Protein AF-A0AA50SLH0-F1 (afdb_monomer)

Solvent-accessible surface area (backbone atoms only — not comparable to full-atom values): 4957 Å² total; per-residue (Å²): 113,68,70,61,52,54,51,51,53,52,52,52,51,53,54,52,47,53,53,50,46,52,53,51,48,56,48,28,54,51,29,36,76,75,72,46,78,77,58,90,80,79,81,62,75,92,40,72,80,51,49,62,56,52,50,49,54,51,53,51,50,54,52,48,43,55,50,53,53,50,51,50,54,54,49,52,52,53,52,53,51,56,64,71,79,106

Foldseek 3Di:
DVVVVVVVVLVVLVVVQVVLQVVLQVLLVLCVVLPHDRDDQDDDSVDPVCVVVSVVVSVVSVVVSVVSVVVVVVVVVVVVVVVVVD

Sequence (86 aa):
RTAAVARSVAHQRKRIAELLTNLLRDLAEIGAAVGGSELDFKLNVDTVGKLEEEFTVARLHISKMKSEVKNIVQRCHSLESANIDA

Secondary structure (DSSP, 8-state):
-HHHHHHHHHHHHHHHHHHHHHHHHHHHHHHHHTTPPP------TT-HHHHHHHHHHHHHHHHHHHHHHHHHHHHHHHHHHHHH--

Mean predicted aligned error: 8.54 Å

Radius of gyration: 19.29 Å; Cα contacts (8 Å, |Δi|>4): 34; chains: 1; bounding box: 51×16×57 Å

Structure (mmCIF, N/CA/C/O backbone):
data_AF-A0AA50SLH0-F1
#
_entry.id   AF-A0AA50SLH0-F1
#
loop_
_atom_site.group_PDB
_atom_site.id
_atom_site.type_symbol
_atom_site.label_atom_id
_atom_site.label_alt_id
_atom_site.label_comp_id
_atom_site.label_asym_id
_atom_site.label_entity_id
_atom_site.label_seq_id
_atom_site.pdbx_PDB_ins_code
_atom_site.Cartn_x
_atom_site.Cartn_y
_atom_site.Cartn_z
_atom_site.occupancy
_atom_site.B_iso_or_equiv
_atom_site.auth_seq_id
_atom_site.auth_comp_id
_atom_site.auth_asym_id
_atom_site.auth_atom_id
_atom_site.pdbx_PDB_model_num
ATOM 1 N N . ARG A 1 1 ? 30.395 -2.687 -23.726 1.00 64.06 1 ARG A N 1
ATOM 2 C CA . ARG A 1 1 ? 30.291 -2.336 -22.281 1.00 64.06 1 ARG A CA 1
ATOM 3 C C . ARG A 1 1 ? 28.973 -1.625 -21.952 1.00 64.06 1 ARG A C 1
ATOM 5 O O . ARG A 1 1 ? 28.260 -2.094 -21.079 1.00 64.06 1 ARG A O 1
ATOM 12 N N . THR A 1 2 ? 28.589 -0.586 -22.694 1.00 76.88 2 THR A N 1
ATOM 13 C CA . THR A 1 2 ? 27.320 0.165 -22.550 1.00 76.88 2 THR A CA 1
ATOM 14 C C . THR A 1 2 ? 26.045 -0.684 -22.679 1.00 76.88 2 THR A C 1
ATOM 16 O O . THR A 1 2 ? 25.169 -0.582 -21.829 1.00 76.88 2 THR A O 1
ATOM 19 N N . ALA A 1 3 ? 25.959 -1.596 -23.654 1.00 78.75 3 ALA A N 1
ATOM 20 C CA . ALA A 1 3 ? 24.773 -2.452 -23.832 1.00 78.75 3 ALA A CA 1
ATOM 21 C C . ALA A 1 3 ? 24.520 -3.433 -22.664 1.00 78.75 3 ALA A C 1
ATOM 23 O O . ALA A 1 3 ? 23.376 -3.717 -22.321 1.00 78.75 3 ALA A O 1
ATOM 24 N N . ALA A 1 4 ? 25.579 -3.941 -22.025 1.00 80.62 4 ALA A N 1
ATOM 25 C CA . ALA A 1 4 ? 25.455 -4.828 -20.866 1.00 80.62 4 ALA A CA 1
ATOM 26 C C . ALA A 1 4 ? 24.966 -4.068 -19.621 1.00 80.62 4 ALA A C 1
ATOM 28 O O . ALA A 1 4 ? 24.107 -4.566 -18.897 1.00 80.62 4 ALA A O 1
ATOM 29 N N . VAL A 1 5 ? 25.457 -2.840 -19.421 1.00 77.44 5 VAL A N 1
ATOM 30 C CA . VAL A 1 5 ? 24.992 -1.947 -18.349 1.00 77.44 5 VAL A CA 1
ATOM 31 C C . VAL A 1 5 ? 23.521 -1.580 -18.555 1.00 77.44 5 VAL A C 1
ATOM 33 O O . VAL A 1 5 ? 22.735 -1.720 -17.625 1.00 77.44 5 VAL A O 1
ATOM 36 N N . ALA A 1 6 ? 23.115 -1.211 -19.774 1.00 78.06 6 ALA A N 1
ATOM 37 C CA . ALA A 1 6 ? 21.719 -0.892 -20.085 1.00 78.06 6 ALA A CA 1
ATOM 38 C C . ALA A 1 6 ? 20.766 -2.074 -19.819 1.00 78.06 6 ALA A C 1
ATOM 40 O O . ALA A 1 6 ? 19.715 -1.892 -19.207 1.00 78.06 6 ALA A O 1
ATOM 41 N N 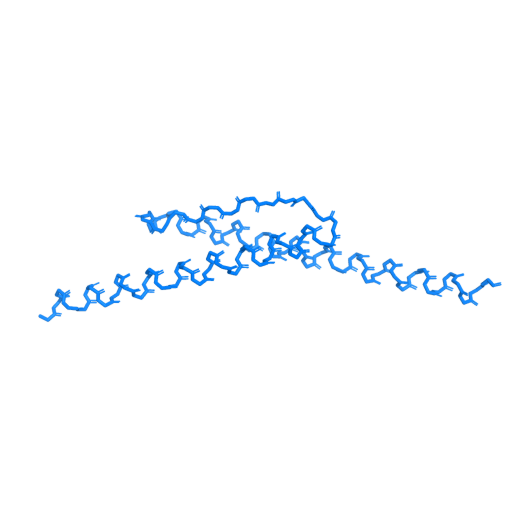. ARG A 1 7 ? 21.157 -3.301 -20.201 1.00 78.19 7 ARG A N 1
ATOM 42 C CA . ARG A 1 7 ? 20.382 -4.519 -19.897 1.00 78.19 7 ARG A CA 1
ATOM 43 C C . ARG A 1 7 ? 20.263 -4.783 -18.398 1.00 78.19 7 ARG A C 1
ATOM 45 O O . ARG A 1 7 ? 19.183 -5.127 -17.931 1.00 78.19 7 ARG A O 1
ATOM 52 N N . SER A 1 8 ? 21.350 -4.596 -17.650 1.00 83.81 8 SER A N 1
ATOM 53 C CA . SER A 1 8 ? 21.337 -4.742 -16.191 1.00 83.81 8 SER A CA 1
ATOM 54 C C . SER A 1 8 ? 20.390 -3.732 -15.530 1.00 83.81 8 SER A C 1
ATOM 56 O O . SER A 1 8 ? 19.571 -4.105 -14.692 1.00 83.81 8 SER A O 1
ATOM 58 N N . VAL A 1 9 ? 20.419 -2.470 -15.972 1.00 83.31 9 VAL A N 1
ATOM 59 C CA . VAL A 1 9 ? 19.517 -1.414 -15.480 1.00 83.31 9 VAL A CA 1
ATOM 60 C C . VAL A 1 9 ? 18.054 -1.724 -15.807 1.00 83.31 9 VAL A C 1
ATOM 62 O O . VAL A 1 9 ? 17.198 -1.593 -14.935 1.00 83.31 9 VAL A O 1
ATOM 65 N N . ALA A 1 10 ? 17.753 -2.176 -17.027 1.00 82.12 10 ALA A N 1
ATOM 66 C CA . ALA A 1 10 ? 16.398 -2.579 -17.408 1.00 82.12 10 ALA A CA 1
ATOM 67 C C . ALA A 1 10 ? 15.887 -3.751 -16.550 1.00 82.12 10 ALA A C 1
ATOM 69 O O . ALA A 1 10 ? 14.760 -3.722 -16.059 1.00 82.12 10 ALA A O 1
ATOM 70 N N . HIS A 1 11 ? 16.741 -4.745 -16.298 1.00 84.81 11 HIS A N 1
ATOM 71 C CA . HIS A 1 11 ? 16.414 -5.872 -15.428 1.00 84.81 11 HIS A CA 1
ATOM 72 C C . HIS A 1 11 ? 16.157 -5.433 -13.980 1.00 84.81 11 HIS A C 1
ATOM 74 O O . HIS A 1 11 ? 15.193 -5.876 -13.359 1.00 84.81 11 HIS A O 1
ATOM 80 N N . GLN A 1 12 ? 16.980 -4.532 -13.434 1.00 83.19 12 GLN A N 1
ATOM 81 C CA . GLN A 1 12 ? 16.738 -3.983 -12.100 1.00 83.19 12 GLN A CA 1
ATOM 82 C C . GLN A 1 12 ? 15.428 -3.197 -12.024 1.00 83.19 12 GLN A C 1
ATOM 84 O O . GLN A 1 12 ? 14.683 -3.375 -11.064 1.00 83.19 12 GLN A O 1
ATOM 89 N N . ARG A 1 13 ? 15.106 -2.391 -13.043 1.00 79.88 13 ARG A N 1
ATOM 90 C CA . ARG A 1 13 ? 13.824 -1.675 -13.118 1.00 79.88 13 ARG A CA 1
ATOM 91 C C . ARG A 1 13 ? 12.636 -2.633 -13.119 1.00 79.88 13 ARG A C 1
ATOM 93 O O . ARG A 1 13 ? 11.713 -2.427 -12.338 1.00 79.88 13 ARG A O 1
ATOM 100 N N . LYS A 1 14 ? 12.692 -3.699 -13.925 1.00 81.56 14 LYS A N 1
ATOM 101 C CA . LYS A 1 14 ? 11.648 -4.732 -13.955 1.00 81.56 14 LYS A CA 1
ATOM 102 C C . LYS A 1 14 ? 11.445 -5.365 -12.576 1.00 81.56 14 LYS A C 1
ATOM 104 O O . LYS A 1 14 ? 10.324 -5.399 -12.084 1.00 81.56 14 LYS A O 1
ATOM 109 N N . ARG A 1 15 ? 12.537 -5.764 -11.914 1.00 85.50 15 ARG A N 1
ATOM 110 C CA . ARG A 1 15 ? 12.489 -6.337 -10.557 1.00 85.50 15 ARG A CA 1
ATOM 111 C C . ARG A 1 15 ? 11.872 -5.390 -9.530 1.00 85.50 15 ARG A C 1
ATOM 113 O O . ARG A 1 15 ? 11.077 -5.821 -8.707 1.00 85.50 15 ARG A O 1
ATOM 120 N N . ILE A 1 16 ? 12.244 -4.109 -9.552 1.00 82.12 16 ILE A N 1
ATOM 121 C CA . ILE A 1 16 ? 11.680 -3.107 -8.633 1.00 82.12 16 ILE A CA 1
ATOM 122 C C . ILE A 1 16 ? 10.174 -2.970 -8.858 1.00 82.12 16 ILE A C 1
ATOM 124 O O . ILE A 1 16 ? 9.410 -2.916 -7.901 1.00 82.12 16 ILE A O 1
ATOM 128 N N . ALA A 1 17 ? 9.743 -2.947 -10.114 1.00 78.12 17 ALA A N 1
ATOM 129 C CA . ALA A 1 17 ? 8.342 -2.779 -10.443 1.00 78.12 17 ALA A CA 1
ATOM 130 C C . ALA A 1 17 ? 7.485 -3.993 -10.038 1.00 78.12 17 ALA A C 1
ATOM 132 O O . ALA A 1 17 ? 6.378 -3.822 -9.530 1.00 78.12 17 ALA A O 1
ATOM 133 N N . GLU A 1 18 ? 8.017 -5.210 -10.172 1.00 83.12 18 GLU A N 1
ATOM 134 C CA . GLU A 1 18 ? 7.392 -6.432 -9.647 1.00 83.12 18 GLU A CA 1
ATOM 135 C C . GLU A 1 18 ? 7.234 -6.372 -8.119 1.00 83.12 18 GLU A C 1
ATOM 137 O O . GLU A 1 18 ? 6.149 -6.632 -7.601 1.00 83.12 18 GLU A O 1
ATOM 142 N N . LEU A 1 19 ? 8.282 -5.957 -7.393 1.00 85.25 19 LEU A N 1
ATOM 143 C CA . LEU A 1 19 ? 8.227 -5.805 -5.933 1.00 85.25 19 LEU A CA 1
ATOM 144 C C . LEU A 1 19 ? 7.176 -4.776 -5.494 1.00 85.25 19 LEU A C 1
ATOM 146 O O . LEU A 1 19 ? 6.437 -5.026 -4.546 1.00 85.25 19 LEU A O 1
ATOM 150 N N . LEU A 1 20 ? 7.085 -3.642 -6.191 1.00 78.62 20 LEU A N 1
ATOM 151 C CA . LEU A 1 20 ? 6.077 -2.615 -5.911 1.00 78.62 20 LEU A CA 1
ATOM 152 C C . LEU A 1 20 ? 4.660 -3.103 -6.206 1.00 78.62 20 LEU A C 1
ATOM 154 O O . LEU A 1 20 ? 3.744 -2.793 -5.452 1.00 78.62 20 LEU A O 1
ATOM 158 N N . THR A 1 21 ? 4.484 -3.879 -7.278 1.00 80.31 21 THR A N 1
ATOM 159 C CA . THR A 1 21 ? 3.177 -4.445 -7.645 1.00 80.31 21 THR A CA 1
ATOM 160 C C . THR A 1 21 ? 2.674 -5.371 -6.547 1.00 80.31 21 THR A C 1
ATOM 162 O O . THR A 1 21 ? 1.522 -5.265 -6.135 1.00 80.31 21 THR A O 1
ATOM 165 N N . ASN A 1 22 ? 3.548 -6.244 -6.041 1.00 85.88 22 ASN A N 1
ATOM 166 C CA . ASN A 1 22 ? 3.209 -7.149 -4.947 1.00 85.88 22 ASN A CA 1
ATOM 167 C C . ASN A 1 22 ? 2.886 -6.373 -3.665 1.00 85.88 22 ASN A C 1
ATOM 169 O O . ASN A 1 22 ? 1.841 -6.604 -3.073 1.00 85.88 22 ASN A O 1
ATOM 173 N N . LEU A 1 23 ? 3.715 -5.385 -3.304 1.00 84.88 23 LEU A N 1
ATOM 174 C CA . LEU A 1 23 ? 3.464 -4.539 -2.136 1.00 84.88 23 LEU A CA 1
ATOM 175 C C . LEU A 1 23 ? 2.089 -3.860 -2.204 1.00 84.88 23 LEU A C 1
ATOM 177 O O . LEU A 1 23 ? 1.372 -3.823 -1.211 1.00 84.88 23 LEU A O 1
ATOM 181 N N . LEU A 1 24 ? 1.711 -3.315 -3.362 1.00 80.81 24 LEU A N 1
ATOM 182 C CA . LEU A 1 24 ? 0.419 -2.648 -3.519 1.00 80.81 24 LEU A CA 1
ATOM 183 C C . LEU A 1 24 ? -0.765 -3.601 -3.436 1.00 80.81 24 LEU A C 1
ATOM 185 O O . LEU A 1 24 ? -1.805 -3.217 -2.908 1.00 80.81 24 LEU A O 1
ATOM 189 N N . ARG A 1 25 ? -0.601 -4.830 -3.926 1.00 84.12 25 ARG A N 1
ATOM 190 C CA . ARG A 1 25 ? -1.612 -5.875 -3.784 1.00 84.12 25 ARG A CA 1
ATOM 191 C C . ARG A 1 25 ? -1.815 -6.250 -2.319 1.00 84.12 25 ARG A C 1
ATOM 193 O O . ARG A 1 25 ? -2.946 -6.192 -1.853 1.00 84.12 25 ARG A O 1
ATOM 200 N N . ASP A 1 26 ? -0.733 -6.532 -1.594 1.00 87.81 26 ASP A N 1
ATOM 201 C CA . ASP A 1 26 ? -0.795 -6.865 -0.165 1.00 87.81 26 ASP A CA 1
ATOM 202 C C . ASP A 1 26 ? -1.489 -5.741 0.623 1.00 87.81 26 ASP A C 1
ATOM 204 O O . ASP A 1 26 ? -2.316 -5.977 1.502 1.00 87.81 26 ASP A O 1
ATOM 208 N N . LEU A 1 27 ? -1.187 -4.487 0.275 1.00 84.69 27 LEU A N 1
ATOM 209 C CA . LEU A 1 27 ? -1.818 -3.316 0.871 1.00 84.69 27 LEU A CA 1
ATOM 210 C C . LEU A 1 27 ? -3.314 -3.222 0.545 1.00 84.69 27 LEU A C 1
ATOM 212 O O . LEU A 1 27 ? -4.109 -2.986 1.452 1.00 84.69 27 LEU A O 1
ATOM 216 N N . ALA A 1 28 ? -3.713 -3.453 -0.707 1.00 82.75 28 ALA A N 1
ATOM 217 C CA . ALA A 1 28 ? -5.120 -3.456 -1.097 1.00 82.75 28 ALA A CA 1
ATOM 218 C C . ALA A 1 28 ? -5.917 -4.543 -0.354 1.00 82.75 28 ALA A C 1
ATOM 220 O O . ALA A 1 28 ? -7.014 -4.265 0.133 1.00 82.75 28 ALA A O 1
ATOM 221 N N . GLU A 1 29 ? -5.344 -5.740 -0.196 1.00 86.44 29 GLU A N 1
ATOM 222 C CA . GLU A 1 29 ? -5.935 -6.844 0.571 1.00 86.44 29 GLU A CA 1
ATOM 223 C C . GLU A 1 29 ? -6.103 -6.480 2.055 1.00 86.44 29 GLU A C 1
ATOM 225 O O . GLU A 1 29 ? -7.179 -6.673 2.627 1.00 86.44 29 GLU A O 1
ATOM 230 N N . ILE A 1 30 ? -5.079 -5.879 2.676 1.00 86.50 30 ILE A N 1
ATOM 231 C CA . ILE A 1 30 ? -5.170 -5.374 4.056 1.00 86.50 30 ILE A CA 1
ATOM 232 C C . ILE A 1 30 ? -6.244 -4.286 4.154 1.00 86.50 30 ILE A C 1
ATOM 234 O O . ILE A 1 30 ? -7.045 -4.310 5.086 1.00 86.50 30 ILE A O 1
ATOM 238 N N . GLY A 1 31 ? -6.276 -3.351 3.201 1.00 81.44 31 GLY A N 1
ATOM 239 C CA . GLY A 1 31 ? -7.272 -2.285 3.099 1.00 81.44 31 GLY A CA 1
ATOM 240 C C . GLY A 1 31 ? -8.698 -2.834 3.090 1.00 81.44 31 GLY A C 1
ATOM 241 O O . GLY A 1 31 ? -9.536 -2.394 3.874 1.00 81.44 31 GLY A O 1
ATOM 242 N N . ALA A 1 32 ? -8.958 -3.849 2.267 1.00 83.81 32 ALA A N 1
ATOM 243 C CA . ALA A 1 32 ? -10.244 -4.538 2.238 1.00 83.81 32 ALA A CA 1
ATOM 244 C C . ALA A 1 32 ? -10.561 -5.225 3.581 1.00 83.81 32 ALA A C 1
ATOM 246 O O . ALA A 1 32 ? -11.668 -5.079 4.103 1.00 83.81 32 ALA A O 1
ATOM 247 N N . ALA A 1 33 ? -9.585 -5.907 4.193 1.00 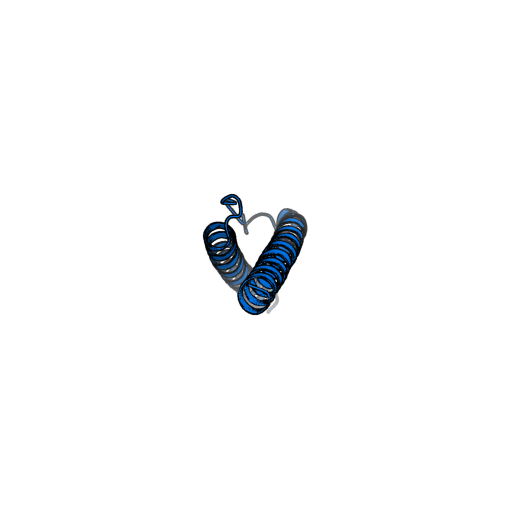83.56 33 ALA A N 1
ATOM 248 C CA . ALA A 1 33 ? -9.761 -6.588 5.478 1.00 83.56 33 ALA A CA 1
ATOM 249 C C . ALA A 1 33 ? -10.093 -5.631 6.639 1.00 83.56 33 ALA A C 1
ATOM 251 O O . ALA A 1 33 ? -10.830 -5.999 7.554 1.00 83.56 33 ALA A O 1
ATOM 252 N N . VAL A 1 34 ? -9.589 -4.393 6.598 1.00 81.56 34 VAL A N 1
ATOM 253 C CA . VAL A 1 34 ? -9.897 -3.352 7.593 1.00 81.56 34 VAL A CA 1
ATOM 254 C C . VAL A 1 34 ? -11.195 -2.583 7.295 1.00 81.56 34 VAL A C 1
ATOM 256 O O . VAL A 1 34 ? -11.548 -1.660 8.029 1.00 81.56 34 VAL A O 1
ATOM 259 N N . GLY A 1 35 ? -11.943 -2.974 6.259 1.00 77.12 35 GLY A N 1
ATOM 260 C CA . GLY A 1 35 ? -13.225 -2.366 5.887 1.00 77.12 35 GLY A CA 1
ATOM 261 C C . GLY A 1 35 ? -13.120 -1.201 4.896 1.00 77.12 35 GLY A C 1
ATOM 262 O O . GLY A 1 35 ? -14.079 -0.444 4.739 1.00 77.12 35 GLY A O 1
ATOM 263 N N . GLY A 1 36 ? -11.972 -1.040 4.238 1.00 76.62 36 GLY A N 1
ATOM 264 C CA . GLY A 1 36 ? -11.786 -0.140 3.104 1.00 76.62 36 GLY A CA 1
ATOM 265 C C . GLY A 1 36 ? -12.358 -0.712 1.799 1.00 76.62 36 GLY A C 1
ATOM 266 O O . GLY A 1 36 ? -12.722 -1.882 1.700 1.00 76.62 36 GLY A O 1
ATOM 267 N N . SER A 1 37 ? -12.449 0.128 0.766 1.00 74.75 37 SER A N 1
ATOM 268 C CA . SER A 1 37 ? -12.849 -0.304 -0.582 1.00 74.75 37 SER A CA 1
ATOM 269 C C . SER A 1 37 ? -11.680 -0.975 -1.306 1.00 74.75 37 SER A C 1
ATOM 271 O O . SER A 1 37 ? -10.571 -0.435 -1.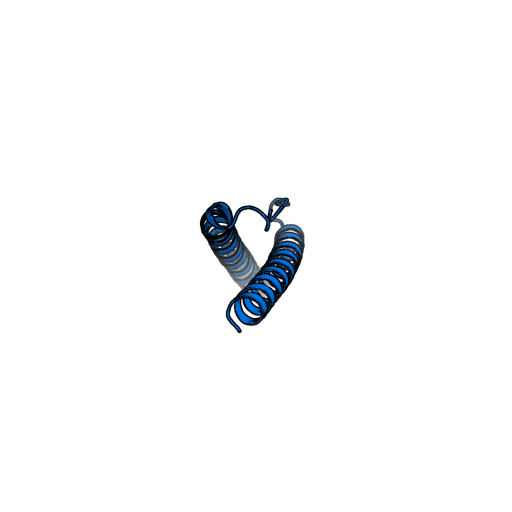288 1.00 74.75 37 SER A O 1
ATOM 273 N N . GLU A 1 38 ? -11.942 -2.100 -1.974 1.00 70.12 38 GLU A N 1
ATOM 274 C CA . GLU A 1 38 ? -10.961 -2.795 -2.813 1.00 70.12 38 GLU A CA 1
ATOM 275 C C . GLU A 1 38 ? -10.460 -1.862 -3.927 1.00 70.12 38 GLU A C 1
ATOM 277 O O . GLU A 1 38 ? -11.249 -1.217 -4.625 1.00 70.12 38 GLU A O 1
ATOM 282 N N . LEU A 1 39 ? -9.139 -1.746 -4.056 1.00 68.25 39 LEU A N 1
ATOM 283 C CA . LEU A 1 39 ? -8.484 -0.926 -5.071 1.00 68.25 39 LEU A CA 1
ATOM 284 C C . LEU A 1 39 ? -7.667 -1.839 -5.985 1.00 68.25 39 LEU A C 1
ATOM 286 O O . LEU A 1 39 ? -6.718 -2.477 -5.537 1.00 68.25 39 LEU A O 1
ATOM 290 N N . ASP A 1 40 ? -8.033 -1.886 -7.268 1.00 68.56 40 ASP A N 1
ATOM 291 C CA . ASP A 1 40 ? -7.293 -2.641 -8.283 1.00 68.56 40 ASP A CA 1
ATOM 292 C C . ASP A 1 40 ? -6.058 -1.845 -8.727 1.00 68.56 40 ASP A C 1
ATOM 294 O O . ASP A 1 40 ? -6.150 -0.881 -9.492 1.00 68.56 40 ASP A O 1
ATOM 298 N N . PHE A 1 41 ? -4.887 -2.232 -8.221 1.00 68.31 41 PHE A N 1
ATOM 299 C CA . PHE A 1 41 ? -3.607 -1.655 -8.621 1.00 68.31 41 PHE A CA 1
ATOM 300 C C . PHE A 1 41 ? -3.015 -2.418 -9.808 1.00 68.31 41 PHE A C 1
ATOM 302 O O . PHE A 1 41 ? -2.420 -3.487 -9.652 1.00 68.31 41 PHE A O 1
ATOM 309 N N . LYS A 1 42 ? -3.099 -1.828 -11.004 1.00 64.19 42 LYS A N 1
ATOM 310 C CA . LYS A 1 42 ? -2.405 -2.317 -12.205 1.00 64.19 42 LYS A CA 1
ATOM 311 C C . LYS A 1 42 ? -1.209 -1.438 -12.554 1.00 64.19 42 LYS A C 1
ATOM 313 O O . LYS A 1 42 ? -1.308 -0.535 -13.378 1.00 64.19 42 LYS A O 1
ATOM 318 N N . LEU A 1 43 ? -0.047 -1.771 -11.991 1.00 63.34 43 LEU A N 1
ATOM 319 C CA . LEU A 1 43 ? 1.219 -1.160 -12.398 1.00 63.34 43 LEU A CA 1
ATOM 320 C C . LEU A 1 43 ? 1.608 -1.613 -13.810 1.00 63.34 43 LEU A C 1
ATOM 322 O O . LEU A 1 43 ? 1.960 -2.774 -14.026 1.00 63.34 43 LEU A O 1
ATOM 326 N N . ASN A 1 44 ? 1.596 -0.689 -14.774 1.00 61.41 44 ASN A N 1
ATOM 327 C CA . ASN A 1 44 ? 2.115 -0.951 -16.115 1.00 61.41 44 ASN A CA 1
ATOM 328 C C . ASN A 1 44 ? 3.577 -0.488 -16.240 1.00 61.41 44 ASN A C 1
ATOM 330 O O . ASN A 1 44 ? 3.875 0.684 -16.479 1.00 61.41 44 ASN A O 1
ATOM 334 N N . VAL A 1 45 ? 4.491 -1.440 -16.062 1.00 57.84 45 VAL A N 1
ATOM 335 C CA . VAL A 1 45 ? 5.947 -1.235 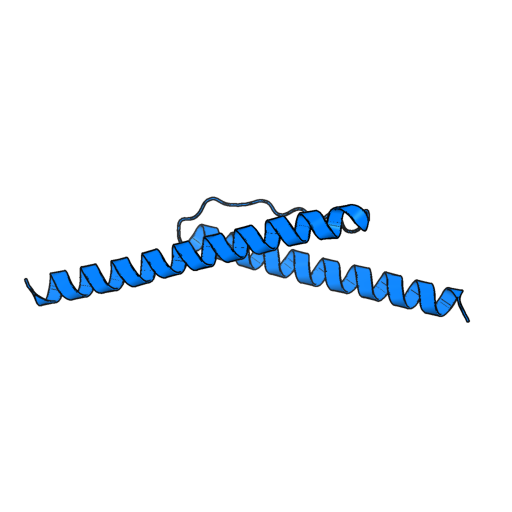-15.938 1.00 57.84 45 VAL A CA 1
ATOM 336 C C . VAL A 1 45 ? 6.608 -0.751 -17.233 1.00 57.84 45 VAL A C 1
ATOM 338 O O . VAL A 1 45 ? 7.663 -0.117 -17.186 1.00 57.84 45 VAL A O 1
ATOM 341 N N . ASP A 1 46 ? 5.982 -0.992 -18.386 1.00 58.75 46 ASP A N 1
ATOM 342 C CA . ASP A 1 46 ? 6.558 -0.660 -19.695 1.00 58.75 46 ASP A CA 1
ATOM 343 C C . ASP A 1 46 ? 6.572 0.849 -19.987 1.00 58.75 46 ASP A C 1
ATOM 345 O O . ASP A 1 46 ? 7.258 1.307 -20.901 1.00 58.75 46 ASP A O 1
ATOM 349 N N . THR A 1 47 ? 5.870 1.658 -19.185 1.00 57.44 47 THR A N 1
ATOM 350 C CA . THR A 1 47 ? 5.851 3.117 -19.340 1.00 57.44 47 THR A CA 1
ATOM 351 C C . THR A 1 47 ? 6.547 3.777 -18.151 1.00 57.44 47 THR A C 1
ATOM 353 O O . THR A 1 47 ? 5.914 4.142 -17.168 1.00 57.44 47 THR A O 1
ATOM 356 N N . VAL A 1 48 ? 7.869 3.961 -18.231 1.00 51.22 48 VAL A N 1
ATOM 357 C CA . VAL A 1 48 ? 8.689 4.550 -17.145 1.00 51.22 48 VAL A CA 1
ATOM 358 C C . VAL A 1 48 ? 8.176 5.924 -16.674 1.00 51.22 48 VAL A C 1
ATOM 360 O O . VAL A 1 48 ? 8.316 6.232 -15.496 1.00 51.22 48 VAL A O 1
ATOM 363 N N . GLY A 1 49 ? 7.532 6.714 -17.543 1.00 56.34 49 GLY A N 1
ATOM 364 C CA . GLY A 1 49 ? 6.890 7.985 -17.165 1.00 56.34 49 GLY A CA 1
ATOM 365 C C . GLY A 1 49 ? 5.597 7.838 -16.351 1.00 56.34 49 GLY A C 1
ATOM 366 O O . GLY A 1 49 ? 5.258 8.736 -15.596 1.00 56.34 49 GLY A O 1
ATOM 367 N N . LYS A 1 50 ? 4.907 6.693 -16.439 1.00 59.75 50 LYS A N 1
ATOM 368 C CA . LYS A 1 50 ? 3.725 6.399 -15.610 1.00 59.75 50 LYS A CA 1
ATOM 369 C C . LYS A 1 50 ? 4.104 5.896 -14.220 1.00 59.75 50 LYS A C 1
ATOM 371 O O . LYS A 1 50 ? 3.293 5.958 -13.309 1.00 59.75 50 LYS A O 1
ATOM 376 N N . LEU A 1 51 ? 5.340 5.432 -14.024 1.00 67.75 51 LEU A N 1
ATOM 377 C CA . LEU A 1 51 ? 5.763 4.859 -12.747 1.00 67.75 51 LEU A CA 1
ATOM 378 C C . LEU A 1 51 ? 5.710 5.888 -11.601 1.00 67.75 51 LEU A C 1
ATOM 380 O O . LEU A 1 51 ? 5.320 5.530 -10.497 1.00 67.75 51 LEU A O 1
ATOM 384 N N . GLU A 1 52 ? 6.059 7.157 -11.846 1.00 70.38 52 GLU A N 1
ATOM 385 C CA . GLU A 1 52 ? 5.986 8.222 -10.827 1.00 70.38 52 GLU A CA 1
ATOM 386 C C . GLU A 1 52 ? 4.544 8.543 -10.395 1.00 70.38 52 GLU A C 1
ATOM 388 O O . GLU A 1 52 ? 4.278 8.752 -9.205 1.00 70.38 52 GLU A O 1
ATOM 393 N N . GLU A 1 53 ? 3.602 8.544 -11.341 1.00 72.69 53 GLU A N 1
ATOM 394 C CA . GLU A 1 53 ? 2.174 8.723 -11.056 1.00 72.69 53 GLU A CA 1
ATOM 395 C C . GLU A 1 53 ? 1.651 7.554 -10.223 1.00 72.69 53 GLU A C 1
ATOM 397 O O . GLU A 1 53 ? 1.053 7.761 -9.166 1.00 72.69 53 GLU A O 1
ATOM 402 N N . GLU A 1 54 ? 1.985 6.329 -10.619 1.00 70.88 54 GLU A N 1
ATOM 403 C CA . GLU A 1 54 ? 1.633 5.125 -9.876 1.00 70.88 54 GLU A CA 1
ATOM 404 C C . GLU A 1 54 ? 2.219 5.114 -8.451 1.00 70.88 54 GLU A C 1
ATOM 406 O O . GLU A 1 54 ? 1.539 4.736 -7.496 1.00 70.88 54 GLU A O 1
ATOM 411 N N . PHE A 1 55 ? 3.449 5.606 -8.260 1.00 76.56 55 PHE A N 1
ATOM 412 C CA . PHE A 1 55 ? 4.034 5.801 -6.927 1.00 76.56 55 PHE A CA 1
ATOM 413 C C . P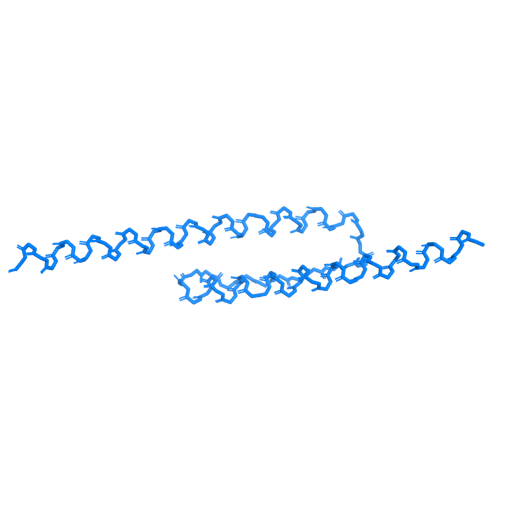HE A 1 55 ? 3.235 6.792 -6.079 1.00 76.56 55 PHE A C 1
ATOM 415 O O . PHE A 1 55 ? 3.115 6.627 -4.861 1.00 76.56 55 PHE A O 1
ATOM 422 N N . THR A 1 56 ? 2.686 7.831 -6.704 1.00 84.62 56 THR A N 1
ATOM 423 C CA . THR A 1 56 ? 1.841 8.796 -6.005 1.00 84.62 56 THR A CA 1
ATOM 424 C C . THR A 1 56 ? 0.535 8.146 -5.558 1.00 84.62 56 THR A C 1
ATOM 426 O O . THR A 1 56 ? 0.165 8.306 -4.391 1.00 84.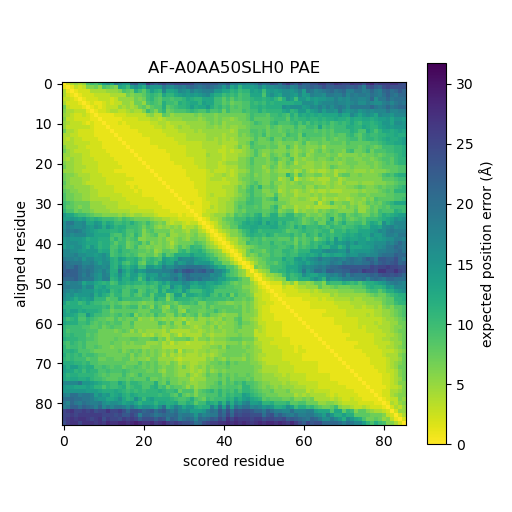62 56 THR A O 1
ATOM 429 N N . VAL A 1 57 ? -0.119 7.358 -6.421 1.00 80.75 57 VAL A N 1
ATOM 430 C CA . VAL A 1 57 ? -1.340 6.610 -6.065 1.00 80.75 57 VAL A CA 1
ATOM 431 C C . VAL A 1 57 ? -1.050 5.600 -4.951 1.00 80.75 57 VAL A C 1
ATOM 433 O O . VAL A 1 57 ? -1.759 5.571 -3.944 1.00 80.75 57 VAL A O 1
ATOM 436 N N . ALA A 1 58 ? 0.049 4.854 -5.069 1.00 80.50 58 ALA A N 1
ATOM 437 C CA . ALA A 1 58 ? 0.535 3.936 -4.046 1.00 80.50 58 ALA A CA 1
ATOM 438 C C . ALA A 1 58 ? 0.710 4.619 -2.684 1.00 80.50 58 ALA A C 1
ATOM 440 O O . ALA A 1 58 ? 0.180 4.173 -1.665 1.00 80.50 58 ALA A O 1
ATOM 441 N N . ARG A 1 59 ? 1.410 5.758 -2.662 1.00 85.81 59 ARG A N 1
ATOM 442 C CA . ARG A 1 59 ? 1.647 6.541 -1.443 1.00 85.81 59 ARG A CA 1
ATOM 443 C C . ARG A 1 59 ? 0.347 7.053 -0.820 1.00 85.81 59 ARG A C 1
ATOM 445 O O . ARG A 1 59 ? 0.220 7.058 0.408 1.00 85.81 59 ARG A O 1
ATOM 452 N N . LEU A 1 60 ? -0.606 7.501 -1.637 1.00 86.88 60 LEU A N 1
ATOM 453 C CA . LEU A 1 60 ? -1.916 7.949 -1.163 1.00 86.88 60 LEU A CA 1
ATOM 454 C C . LEU A 1 60 ? -2.707 6.793 -0.548 1.00 86.88 60 LEU A C 1
ATOM 456 O O . LEU A 1 60 ? -3.274 6.959 0.530 1.00 86.88 60 LEU A O 1
ATOM 460 N N . HIS A 1 61 ? -2.684 5.614 -1.169 1.00 83.56 61 HIS A N 1
ATOM 461 C CA . HIS A 1 61 ? -3.348 4.427 -0.639 1.00 83.56 61 HIS A CA 1
ATOM 462 C C . HIS A 1 61 ? -2.761 3.975 0.699 1.00 83.56 61 HIS A C 1
ATOM 464 O O . HIS A 1 61 ? -3.507 3.811 1.662 1.00 83.56 61 HIS A O 1
ATOM 470 N N . ILE A 1 62 ? -1.430 3.919 0.814 1.00 86.19 62 ILE A N 1
ATOM 471 C CA . ILE A 1 62 ? -0.742 3.651 2.088 1.00 86.19 62 ILE A CA 1
ATOM 472 C C . ILE A 1 62 ? -1.164 4.665 3.157 1.00 86.19 62 ILE A C 1
ATOM 474 O O . ILE A 1 62 ? -1.421 4.307 4.308 1.00 86.19 62 ILE A O 1
ATOM 478 N N . SER A 1 63 ? -1.253 5.944 2.787 1.00 90.75 63 SER A N 1
ATOM 479 C CA . SER A 1 63 ? -1.659 7.004 3.713 1.00 90.75 63 SER A CA 1
ATOM 480 C C . SER A 1 63 ? -3.107 6.833 4.176 1.00 90.75 63 SER A C 1
ATOM 482 O O . SER A 1 63 ? -3.390 7.005 5.364 1.00 90.75 63 SER A O 1
ATOM 484 N N . LYS A 1 64 ? -4.00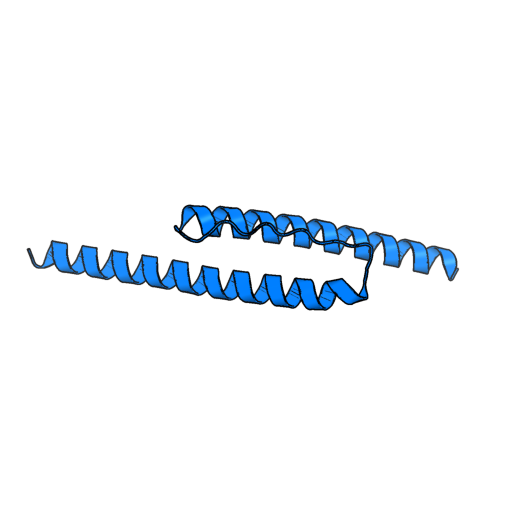9 6.447 3.265 1.00 87.88 64 LYS A N 1
ATOM 485 C CA . LYS A 1 64 ? -5.409 6.142 3.570 1.00 87.88 64 LYS A CA 1
ATOM 486 C C . LYS A 1 64 ? -5.515 4.944 4.513 1.00 87.88 64 LYS A C 1
ATOM 488 O O . LYS A 1 64 ? -6.102 5.088 5.581 1.00 87.88 64 LYS A O 1
ATOM 493 N N . MET A 1 65 ? -4.863 3.828 4.196 1.00 87.75 65 MET A N 1
ATOM 494 C CA . MET A 1 65 ? -4.853 2.640 5.056 1.00 87.75 65 MET A CA 1
ATOM 495 C C . MET A 1 65 ? -4.319 2.943 6.453 1.00 87.75 65 MET A C 1
ATOM 497 O O . MET A 1 65 ? -4.900 2.533 7.452 1.00 87.75 65 MET A O 1
ATOM 501 N N . LYS A 1 66 ? -3.232 3.719 6.555 1.00 88.38 66 LYS A N 1
ATOM 502 C CA . LYS A 1 66 ? -2.695 4.155 7.850 1.00 88.38 66 LYS A CA 1
ATOM 503 C C . LYS A 1 66 ? -3.743 4.921 8.665 1.00 88.38 66 LYS A C 1
ATOM 505 O O . LYS A 1 66 ? -3.777 4.787 9.887 1.00 88.38 66 LYS A O 1
ATOM 510 N N . SER A 1 67 ? -4.574 5.734 8.013 1.00 90.81 67 SER A N 1
ATOM 511 C CA . SER A 1 67 ? -5.672 6.453 8.665 1.00 90.81 67 SER A CA 1
ATOM 512 C C . SER A 1 67 ? -6.804 5.517 9.091 1.00 90.81 67 SER A C 1
ATOM 514 O O . SER A 1 67 ? -7.314 5.654 10.200 1.00 90.81 67 SER A O 1
ATOM 516 N N . GLU A 1 68 ? -7.183 4.562 8.243 1.00 89.06 68 GLU A N 1
ATOM 517 C CA . GLU A 1 68 ? -8.209 3.558 8.550 1.00 89.06 68 GLU A CA 1
ATOM 518 C C . GLU A 1 68 ? -7.799 2.705 9.759 1.00 89.06 68 GLU A C 1
ATOM 520 O O . GLU A 1 68 ? -8.562 2.598 10.717 1.00 89.06 68 GLU A O 1
ATOM 525 N N . VAL A 1 69 ? -6.549 2.227 9.796 1.00 92.25 69 VAL A N 1
ATOM 526 C CA . VAL A 1 69 ? -5.989 1.488 10.942 1.00 92.25 69 VAL A CA 1
ATOM 527 C C . VAL A 1 69 ? -6.038 2.320 12.225 1.00 92.25 69 VAL A C 1
ATOM 529 O O . VAL A 1 69 ? -6.476 1.824 1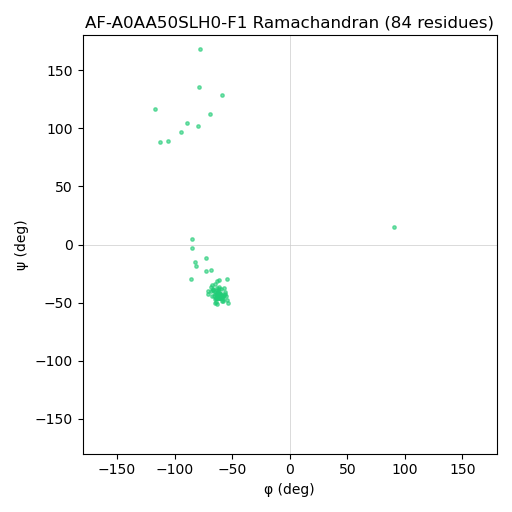3.261 1.00 92.25 69 VAL A O 1
ATOM 532 N N . LYS A 1 70 ? -5.644 3.600 12.179 1.00 93.31 70 LYS A N 1
ATOM 533 C CA . LYS A 1 70 ? -5.728 4.487 13.353 1.00 93.31 70 LYS A CA 1
ATOM 534 C C . LYS A 1 70 ? -7.160 4.647 13.862 1.00 93.31 70 LYS A C 1
ATOM 536 O O . LYS A 1 70 ? -7.372 4.611 15.070 1.00 93.31 70 LYS A O 1
ATOM 541 N N . ASN A 1 71 ? -8.127 4.808 12.960 1.00 91.31 71 ASN A N 1
ATOM 542 C CA . ASN A 1 71 ? -9.538 4.915 13.330 1.00 91.31 71 ASN A CA 1
ATOM 543 C C . ASN A 1 71 ? -10.053 3.632 13.990 1.00 91.31 71 ASN A C 1
ATOM 545 O O . ASN A 1 71 ? -10.795 3.705 14.967 1.00 91.31 71 ASN A O 1
ATOM 549 N N . ILE A 1 72 ? -9.637 2.464 13.495 1.00 92.12 72 ILE A N 1
ATOM 550 C CA . ILE A 1 72 ? -9.999 1.175 14.096 1.00 92.12 72 ILE A CA 1
ATOM 551 C C . ILE A 1 72 ? -9.425 1.059 15.504 1.00 92.12 72 ILE A C 1
ATOM 553 O O . ILE A 1 72 ? -10.180 0.778 16.429 1.00 92.12 72 ILE A O 1
ATOM 557 N N . VAL A 1 73 ? -8.132 1.351 15.683 1.00 94.12 73 VAL A N 1
ATOM 558 C CA . VAL A 1 73 ? -7.476 1.327 17.001 1.00 94.12 73 VAL A CA 1
ATOM 559 C C . VAL A 1 73 ? -8.174 2.273 17.982 1.00 94.12 73 VAL A C 1
ATOM 561 O O . VAL A 1 73 ? -8.504 1.868 19.094 1.00 94.12 73 VAL A O 1
ATOM 564 N N . GLN A 1 74 ? -8.470 3.508 17.561 1.00 93.06 74 GLN A N 1
ATOM 565 C CA . GLN A 1 74 ? -9.178 4.477 18.399 1.00 93.06 74 GLN A CA 1
ATOM 566 C C . GLN A 1 74 ? -10.563 3.964 18.814 1.00 93.06 74 GLN A C 1
ATOM 568 O O . GLN A 1 74 ? -10.944 4.082 19.977 1.00 93.06 74 GLN A O 1
ATOM 573 N N . ARG A 1 75 ? -11.312 3.375 17.874 1.00 92.06 75 ARG A N 1
ATOM 574 C CA . ARG A 1 75 ? -12.648 2.835 18.141 1.00 92.06 75 ARG A CA 1
ATOM 575 C C . ARG A 1 75 ? -12.605 1.629 19.079 1.00 92.06 75 ARG A C 1
ATOM 577 O O . ARG A 1 75 ? -13.461 1.539 19.952 1.00 92.06 75 ARG A O 1
ATOM 584 N N . CYS A 1 76 ? -11.621 0.740 18.934 1.00 92.44 76 CYS A N 1
ATOM 585 C CA . CYS A 1 76 ? -11.399 -0.369 19.865 1.00 92.44 76 CYS A CA 1
ATOM 586 C C . CYS A 1 76 ? -11.152 0.143 21.288 1.00 92.44 76 CYS A C 1
ATOM 588 O O . CYS A 1 76 ? -11.858 -0.280 22.196 1.00 92.44 76 CYS A O 1
ATOM 590 N N . HIS A 1 77 ? -10.264 1.125 21.471 1.00 92.12 77 HIS A N 1
ATOM 591 C CA . HIS A 1 77 ? -10.035 1.721 22.790 1.00 92.12 77 HIS A CA 1
ATOM 592 C C . HIS A 1 77 ? -11.283 2.386 23.375 1.00 92.12 77 HIS A C 1
ATOM 594 O O . HIS A 1 77 ? -11.573 2.206 24.552 1.00 92.12 77 HIS A O 1
ATOM 600 N N . SER A 1 78 ? -12.059 3.124 22.571 1.00 90.56 78 SER A N 1
ATOM 601 C CA . SER A 1 78 ? -13.315 3.716 23.052 1.00 90.56 78 SER A CA 1
ATOM 602 C C . SER A 1 78 ? -14.333 2.662 23.500 1.00 90.56 78 SER A C 1
ATOM 604 O O . SER A 1 78 ? -15.017 2.875 24.497 1.00 90.56 78 SER A O 1
ATOM 606 N N . LEU A 1 79 ? -14.431 1.532 22.791 1.00 91.62 79 LEU A N 1
ATOM 607 C CA . LEU A 1 79 ? -15.300 0.416 23.176 1.00 91.62 79 LEU A CA 1
ATOM 608 C C . LEU A 1 79 ? -14.808 -0.285 24.449 1.00 91.62 79 LEU A C 1
ATOM 610 O O . LEU A 1 79 ? -15.623 -0.623 25.300 1.00 91.62 79 LEU A O 1
ATOM 614 N N . GLU A 1 80 ? -13.494 -0.470 24.601 1.00 90.38 80 GLU A N 1
ATOM 615 C CA . GLU A 1 80 ? -12.889 -1.007 25.825 1.00 90.38 80 GLU A CA 1
ATOM 616 C C . GLU A 1 80 ? -13.179 -0.108 27.031 1.00 90.38 80 GLU A C 1
ATOM 618 O O . GLU A 1 80 ? -13.612 -0.610 28.063 1.00 90.38 80 GLU A O 1
ATOM 623 N N . SER A 1 81 ? -13.010 1.213 26.900 1.00 86.38 81 SER A N 1
ATOM 624 C CA . SER A 1 81 ? -13.339 2.164 27.971 1.00 86.38 81 SER A CA 1
ATOM 625 C C . SER A 1 81 ? -14.829 2.144 28.317 1.00 86.38 81 SER A C 1
ATOM 627 O O . SER A 1 81 ? -15.178 2.018 29.485 1.00 86.38 81 SER A O 1
ATOM 629 N N . ALA A 1 82 ? -15.712 2.164 27.312 1.00 83.44 82 ALA A N 1
ATOM 630 C CA . ALA A 1 82 ? -17.157 2.100 27.536 1.00 83.44 82 ALA A CA 1
ATOM 631 C C . ALA A 1 82 ? -17.605 0.800 28.231 1.00 83.44 82 ALA A C 1
ATOM 633 O O . ALA A 1 82 ? -18.593 0.810 28.956 1.00 83.44 82 ALA A O 1
ATOM 634 N N . ASN A 1 83 ? -16.891 -0.309 28.015 1.00 72.38 83 ASN A N 1
ATOM 635 C CA . ASN A 1 83 ? -17.156 -1.592 28.666 1.00 72.38 83 ASN A CA 1
ATOM 636 C C . ASN A 1 83 ? -16.544 -1.704 30.076 1.00 72.38 83 ASN A C 1
ATOM 638 O O . ASN A 1 83 ? -16.889 -2.622 30.808 1.00 7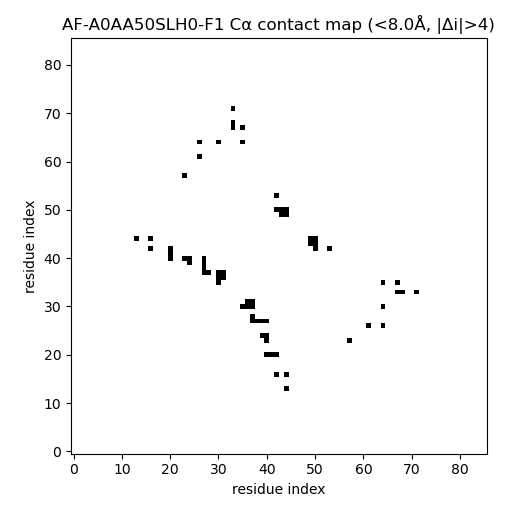2.38 83 ASN A O 1
ATOM 642 N N . ILE A 1 84 ? -15.615 -0.819 30.450 1.00 70.06 84 ILE A N 1
ATOM 643 C CA . ILE A 1 84 ? -15.071 -0.723 31.817 1.00 70.06 84 ILE A CA 1
ATOM 644 C C . ILE A 1 84 ? -15.965 0.168 32.694 1.00 70.06 84 ILE A C 1
ATOM 646 O O . ILE A 1 84 ? -16.051 -0.054 33.900 1.00 70.06 84 ILE A O 1
ATOM 650 N N . ASP A 1 85 ? -16.635 1.152 32.090 1.00 58.78 85 ASP A N 1
ATOM 651 C CA . ASP A 1 85 ? -17.528 2.094 32.778 1.00 58.78 85 ASP A CA 1
ATOM 652 C C . ASP A 1 85 ? -18.971 1.563 32.975 1.00 58.78 85 ASP A C 1
ATOM 654 O O . ASP A 1 85 ? -19.793 2.253 33.585 1.00 58.78 85 ASP A O 1
ATOM 658 N N . ALA A 1 86 ? -19.286 0.366 32.459 1.00 54.56 86 ALA A N 1
ATOM 659 C CA . ALA A 1 86 ? -20.590 -0.311 32.544 1.00 54.56 86 ALA A CA 1
ATOM 660 C C . ALA A 1 86 ? -20.556 -1.506 33.509 1.00 54.56 86 ALA A C 1
ATOM 662 O O . ALA A 1 86 ? -21.557 -1.685 34.244 1.00 54.56 86 ALA A O 1
#

pLDDT: mean 79.37, std 10.5, range [51.22, 94.12]

Organism: NCBI:txid2839552